Protein AF-A0A973RMU0-F1 (afdb_monomer_lite)

Structure (mmCIF, N/CA/C/O backbone):
data_AF-A0A973RMU0-F1
#
_entry.id   AF-A0A973RMU0-F1
#
loop_
_atom_site.group_PDB
_atom_site.id
_atom_site.type_symbol
_atom_site.label_atom_id
_atom_site.label_alt_id
_atom_site.label_comp_id
_atom_site.label_asym_id
_atom_site.label_entity_id
_atom_site.label_seq_id
_atom_site.pdbx_PDB_ins_code
_atom_site.Cartn_x
_atom_site.Cartn_y
_atom_site.Cartn_z
_atom_site.occupancy
_atom_site.B_iso_or_equiv
_atom_site.auth_seq_id
_atom_site.auth_comp_id
_atom_site.auth_asym_id
_atom_site.auth_atom_id
_atom_site.pdbx_PDB_model_num
ATOM 1 N N . MET A 1 1 ? 12.925 12.039 3.834 1.00 64.44 1 MET A N 1
ATOM 2 C CA . MET A 1 1 ? 12.189 10.850 3.373 1.00 64.44 1 M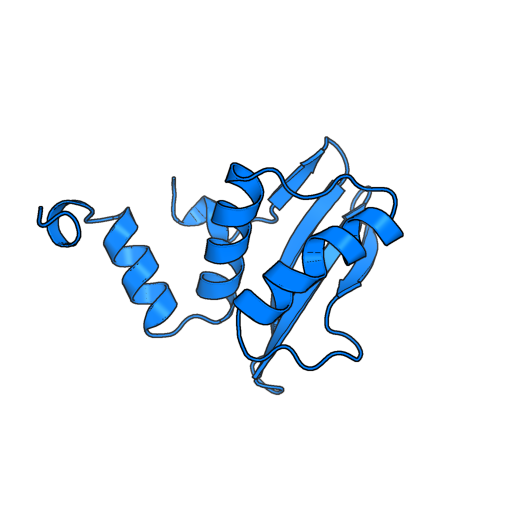ET A CA 1
ATOM 3 C C . MET A 1 1 ? 13.239 9.855 2.926 1.00 64.44 1 MET A C 1
ATOM 5 O O . MET A 1 1 ? 14.076 10.229 2.116 1.00 64.44 1 MET A O 1
ATOM 9 N N . ASP A 1 2 ? 13.285 8.685 3.554 1.00 73.62 2 ASP A N 1
ATOM 10 C CA . ASP A 1 2 ? 14.189 7.576 3.222 1.00 73.62 2 ASP A CA 1
ATOM 11 C C . ASP A 1 2 ? 13.463 6.637 2.241 1.00 73.62 2 ASP A C 1
ATOM 13 O O . ASP A 1 2 ? 12.254 6.453 2.334 1.00 73.62 2 ASP A O 1
ATOM 17 N N . LEU A 1 3 ? 14.175 6.008 1.310 1.00 70.12 3 LEU A N 1
ATOM 18 C CA . LEU A 1 3 ? 13.639 4.952 0.443 1.00 70.12 3 LEU A CA 1
ATOM 19 C C . LEU A 1 3 ? 13.013 3.794 1.224 1.00 70.12 3 LEU A C 1
ATOM 21 O O . LEU A 1 3 ? 12.020 3.205 0.791 1.00 70.12 3 LEU A O 1
ATOM 25 N N . ASN A 1 4 ? 13.547 3.503 2.412 1.00 76.25 4 ASN A N 1
ATOM 26 C CA . ASN A 1 4 ? 12.952 2.530 3.324 1.00 76.25 4 ASN A CA 1
ATOM 27 C C . ASN A 1 4 ? 11.549 2.935 3.807 1.00 76.25 4 ASN A C 1
ATOM 29 O O . ASN A 1 4 ? 10.808 2.087 4.309 1.00 76.25 4 ASN A O 1
ATOM 33 N N . ASP A 1 5 ? 11.161 4.207 3.672 1.00 80.12 5 ASP A N 1
ATOM 34 C CA . ASP A 1 5 ? 9.835 4.682 4.061 1.00 80.12 5 ASP A CA 1
ATOM 35 C C . ASP A 1 5 ? 8.736 4.193 3.112 1.00 80.12 5 ASP A C 1
ATOM 37 O O . ASP A 1 5 ? 7.573 4.175 3.528 1.00 80.12 5 ASP A O 1
ATOM 41 N N . PHE A 1 6 ? 9.090 3.777 1.888 1.00 87.44 6 PHE A N 1
ATOM 42 C CA . PHE A 1 6 ? 8.155 3.273 0.874 1.00 87.44 6 PHE A CA 1
ATOM 43 C C . PHE A 1 6 ? 8.054 1.748 0.809 1.00 87.44 6 PHE A C 1
ATOM 45 O O . PHE A 1 6 ? 7.107 1.213 0.237 1.00 87.44 6 PHE A O 1
ATOM 52 N N . THR A 1 7 ? 9.014 1.030 1.390 1.00 85.19 7 THR A N 1
ATOM 53 C CA . THR A 1 7 ? 8.991 -0.442 1.444 1.00 85.19 7 THR A CA 1
ATOM 54 C C . THR A 1 7 ? 8.294 -0.968 2.697 1.00 85.19 7 THR A C 1
ATOM 56 O O . THR A 1 7 ? 7.914 -2.138 2.757 1.00 85.19 7 THR A O 1
ATOM 59 N N . LYS A 1 8 ? 8.095 -0.106 3.699 1.00 91.19 8 LYS A N 1
ATOM 60 C CA . LYS A 1 8 ? 7.366 -0.417 4.930 1.00 91.19 8 LYS A CA 1
ATOM 61 C C . LYS A 1 8 ? 5.883 -0.061 4.790 1.00 91.19 8 LYS A C 1
ATOM 63 O O . LYS A 1 8 ? 5.568 0.933 4.138 1.00 91.19 8 LYS A O 1
ATOM 68 N N . PRO A 1 9 ? 4.973 -0.814 5.435 1.00 94.50 9 PRO A N 1
ATOM 69 C CA . PRO A 1 9 ? 3.570 -0.425 5.520 1.00 94.50 9 PRO A CA 1
ATOM 70 C C . PRO A 1 9 ? 3.402 0.995 6.075 1.00 94.50 9 PRO A C 1
ATOM 72 O O . PRO A 1 9 ? 4.117 1.408 6.990 1.00 94.50 9 PRO A O 1
ATOM 75 N N . LEU A 1 10 ? 2.428 1.724 5.539 1.00 96.69 10 LEU A N 1
ATOM 76 C CA . LEU A 1 10 ? 2.036 3.036 6.024 1.00 96.69 10 LEU A CA 1
ATOM 77 C C . LEU A 1 10 ? 1.289 2.872 7.343 1.00 96.69 10 LEU A C 1
ATOM 79 O O . LEU A 1 10 ? 0.202 2.300 7.365 1.00 96.69 10 LEU A O 1
ATOM 83 N N . GLN A 1 11 ? 1.842 3.395 8.431 1.00 96.50 11 GLN A N 1
ATOM 84 C CA . GLN A 1 11 ? 1.141 3.421 9.709 1.00 96.50 11 GLN A CA 1
ATOM 85 C C . GLN A 1 11 ? 0.026 4.480 9.668 1.00 96.50 11 GLN A C 1
ATOM 87 O O . GLN A 1 11 ? 0.293 5.651 9.386 1.00 96.50 11 GLN A O 1
ATOM 92 N N . LEU A 1 12 ? -1.218 4.071 9.933 1.00 96.75 12 LEU A N 1
ATOM 93 C CA . LEU A 1 12 ? -2.378 4.971 10.001 1.00 96.75 12 LEU A CA 1
ATOM 94 C C . LEU A 1 12 ? -2.642 5.441 11.438 1.00 96.75 12 LEU A C 1
ATOM 96 O O . LEU A 1 12 ? -2.958 6.605 11.664 1.00 96.75 12 LEU A O 1
ATOM 100 N N . ASN A 1 13 ? -2.484 4.533 12.402 1.00 94.75 13 ASN A N 1
ATOM 101 C CA . ASN A 1 13 ? -2.583 4.747 13.850 1.00 94.75 13 ASN A CA 1
ATOM 102 C C . ASN A 1 13 ? -1.800 3.633 14.573 1.00 94.75 13 ASN A C 1
ATOM 104 O O . ASN A 1 13 ? -1.154 2.838 13.903 1.00 94.75 13 ASN A O 1
ATOM 108 N N . ASP A 1 14 ? -1.855 3.518 15.900 1.00 94.94 14 ASP A N 1
ATOM 109 C CA . ASP A 1 14 ? -1.035 2.554 16.663 1.00 94.94 14 ASP A CA 1
ATOM 110 C C . ASP A 1 14 ? -1.214 1.079 16.261 1.00 94.94 14 ASP A C 1
ATOM 112 O O . ASP A 1 14 ? -0.289 0.282 16.405 1.00 94.94 14 ASP A O 1
ATOM 116 N N . THR A 1 15 ? -2.381 0.697 15.739 1.00 96.19 15 THR A N 1
ATOM 117 C CA . THR A 1 15 ? -2.713 -0.707 15.440 1.00 96.19 15 THR A CA 1
ATOM 118 C C . THR A 1 15 ? -3.013 -0.964 13.970 1.00 96.19 15 THR A C 1
ATOM 120 O O . THR A 1 15 ? -3.118 -2.123 13.566 1.00 96.19 15 THR A O 1
ATOM 123 N N . THR A 1 16 ? -3.141 0.088 13.164 1.00 97.88 16 THR A N 1
ATOM 124 C CA . THR A 1 16 ? -3.607 -0.005 11.782 1.00 97.88 16 THR A CA 1
ATOM 125 C C . THR A 1 16 ? -2.527 0.428 10.812 1.00 97.88 16 THR A C 1
ATOM 127 O O . THR A 1 16 ? -1.934 1.502 10.948 1.00 97.88 16 THR A O 1
ATOM 130 N N . ARG A 1 17 ? -2.305 -0.398 9.790 1.00 97.94 17 ARG A N 1
ATOM 131 C CA . ARG A 1 17 ? -1.358 -0.121 8.710 1.00 97.94 17 ARG A CA 1
ATOM 132 C C . ARG A 1 17 ? -1.951 -0.439 7.344 1.00 97.94 17 ARG A C 1
ATOM 134 O O . ARG A 1 17 ? -2.732 -1.378 7.197 1.00 97.94 17 ARG A O 1
ATOM 141 N N . LEU A 1 18 ? -1.534 0.324 6.343 1.00 98.31 18 LEU A N 1
ATOM 142 C CA . LEU A 1 18 ? -1.911 0.154 4.947 1.00 98.31 18 LEU A CA 1
ATOM 143 C C . LEU A 1 18 ? -0.684 -0.244 4.127 1.00 98.31 18 LEU A C 1
ATOM 145 O O . LEU A 1 18 ? 0.364 0.394 4.202 1.00 98.31 18 LEU A O 1
ATOM 149 N N . GLN A 1 19 ? -0.801 -1.302 3.336 1.00 97.44 19 GLN A N 1
ATOM 150 C CA . GLN A 1 19 ? 0.283 -1.803 2.500 1.00 97.44 19 GLN A CA 1
ATOM 151 C C . GLN A 1 19 ? -0.067 -1.654 1.021 1.00 97.44 19 GLN A C 1
ATOM 153 O O . GLN A 1 19 ? -1.118 -2.114 0.583 1.00 97.44 19 GLN A O 1
ATOM 158 N N . ALA A 1 20 ? 0.834 -1.043 0.252 1.00 97.56 20 ALA A N 1
ATOM 159 C CA . ALA A 1 20 ? 0.755 -1.015 -1.204 1.00 97.56 20 ALA A CA 1
ATOM 160 C C . ALA A 1 20 ? 1.269 -2.340 -1.778 1.00 97.56 20 ALA A C 1
ATOM 162 O O . ALA A 1 20 ? 2.300 -2.855 -1.339 1.00 97.56 20 ALA A O 1
ATOM 163 N N . ILE A 1 21 ? 0.554 -2.894 -2.754 1.00 95.75 21 ILE A N 1
ATOM 164 C CA . ILE A 1 21 ? 0.894 -4.166 -3.392 1.00 95.75 21 ILE A CA 1
ATOM 165 C C . ILE A 1 21 ? 0.764 -4.000 -4.904 1.00 95.75 21 ILE A C 1
ATOM 167 O O . ILE A 1 21 ? -0.210 -3.430 -5.396 1.00 95.75 21 ILE A O 1
ATOM 171 N N . PHE A 1 22 ? 1.722 -4.549 -5.646 1.00 96.19 22 PHE A N 1
ATOM 172 C CA . PHE A 1 22 ? 1.607 -4.745 -7.085 1.00 96.19 22 PHE A CA 1
ATOM 173 C C . PHE A 1 22 ? 1.642 -6.242 -7.388 1.00 96.19 22 PHE A C 1
ATOM 175 O O . PHE A 1 22 ? 2.573 -6.941 -6.993 1.00 96.19 22 PHE A O 1
ATOM 182 N N . ASP A 1 23 ? 0.619 -6.737 -8.080 1.00 93.94 23 ASP A N 1
ATOM 183 C CA . ASP A 1 23 ? 0.581 -8.101 -8.599 1.00 93.94 23 ASP A CA 1
ATOM 184 C C . ASP A 1 23 ? 1.193 -8.108 -10.011 1.00 93.94 23 ASP A C 1
ATOM 186 O O . ASP A 1 23 ? 0.565 -7.596 -10.945 1.00 93.94 23 ASP A O 1
ATOM 190 N N . PRO A 1 24 ? 2.397 -8.677 -10.211 1.00 92.94 24 PRO A N 1
ATOM 191 C CA . PRO A 1 24 ? 3.063 -8.654 -11.510 1.00 92.94 24 PRO A CA 1
ATOM 192 C C . PRO A 1 24 ? 2.411 -9.580 -12.543 1.00 92.94 24 PRO A C 1
ATOM 194 O O . PRO A 1 24 ? 2.538 -9.326 -13.743 1.00 92.94 24 PRO A O 1
ATOM 197 N N . ALA A 1 25 ? 1.709 -10.633 -12.110 1.00 93.38 25 ALA A N 1
ATOM 198 C CA . ALA A 1 25 ? 1.035 -11.561 -13.013 1.00 93.38 25 ALA A CA 1
ATOM 199 C C . ALA A 1 25 ? -0.224 -10.920 -13.606 1.00 93.38 25 ALA A C 1
ATOM 201 O O . ALA A 1 25 ? -0.490 -11.050 -14.800 1.00 93.38 25 ALA A O 1
ATOM 202 N N . LEU A 1 26 ? -0.967 -10.183 -12.779 1.00 92.56 26 LEU A N 1
ATOM 203 C CA . LEU A 1 26 ? -2.171 -9.470 -13.202 1.00 92.56 26 LEU A CA 1
ATOM 204 C C . LEU A 1 26 ? -1.891 -8.047 -13.694 1.00 92.56 26 LEU A C 1
ATOM 206 O O . LEU A 1 26 ? -2.766 -7.447 -14.316 1.00 92.56 26 LEU A O 1
ATOM 210 N N . ARG A 1 27 ? -0.686 -7.523 -13.434 1.00 93.81 27 ARG A N 1
ATOM 211 C CA . ARG A 1 27 ? -0.286 -6.123 -13.648 1.00 93.81 27 ARG A CA 1
ATOM 212 C C . ARG A 1 27 ? -1.258 -5.145 -12.990 1.00 93.81 27 ARG A C 1
ATOM 214 O O . ARG A 1 27 ? -1.708 -4.192 -13.624 1.00 93.81 27 ARG A O 1
ATOM 221 N N . ARG A 1 28 ? -1.612 -5.416 -11.732 1.00 96.69 28 ARG A N 1
ATOM 222 C CA . ARG A 1 28 ? -2.610 -4.640 -10.984 1.00 96.69 28 ARG A CA 1
ATOM 223 C C . ARG A 1 28 ? -2.075 -4.149 -9.655 1.00 96.69 28 ARG A C 1
ATOM 225 O O . ARG A 1 28 ? -1.350 -4.869 -8.970 1.00 96.69 28 ARG A O 1
ATOM 232 N N . PHE A 1 29 ? -2.500 -2.952 -9.283 1.00 97.50 29 PHE A N 1
ATOM 233 C CA . PHE A 1 29 ? -2.266 -2.393 -7.963 1.00 97.50 29 PHE A CA 1
ATOM 234 C C . PHE A 1 29 ? -3.355 -2.810 -6.981 1.00 97.50 29 PHE A C 1
ATOM 236 O O . PHE A 1 29 ? -4.507 -3.032 -7.357 1.00 97.50 29 PHE A O 1
ATOM 243 N N . ARG A 1 30 ? -2.972 -2.914 -5.711 1.00 97.25 30 ARG A N 1
ATOM 244 C CA . ARG A 1 30 ? -3.855 -3.210 -4.586 1.00 97.25 30 ARG A CA 1
ATOM 245 C C . ARG A 1 30 ? -3.396 -2.465 -3.341 1.00 97.25 30 ARG A C 1
ATOM 247 O O . ARG A 1 30 ? -2.214 -2.141 -3.205 1.00 97.25 30 ARG A O 1
ATOM 254 N N . ALA A 1 31 ? -4.322 -2.270 -2.409 1.00 97.69 31 ALA A N 1
ATOM 255 C CA . ALA A 1 31 ? -4.014 -1.806 -1.062 1.00 97.69 31 ALA A CA 1
ATOM 256 C C . ALA A 1 31 ? -4.559 -2.803 -0.039 1.00 97.69 31 ALA A C 1
ATOM 258 O O . ALA A 1 31 ? -5.741 -3.138 -0.070 1.00 97.69 31 ALA A O 1
ATOM 259 N N . GLN A 1 32 ? -3.712 -3.288 0.865 1.00 97.94 32 GLN A N 1
ATOM 260 C CA . GLN A 1 32 ? -4.128 -4.201 1.925 1.00 97.94 32 GLN A CA 1
ATOM 261 C C . GLN A 1 32 ? -4.127 -3.485 3.271 1.00 97.94 32 GLN A C 1
ATOM 263 O O . GLN A 1 32 ? -3.094 -2.975 3.712 1.00 97.94 32 GLN A O 1
ATOM 268 N N . LEU A 1 33 ? -5.285 -3.467 3.924 1.00 98.25 33 LEU A N 1
ATOM 269 C CA . LEU A 1 33 ? -5.449 -2.945 5.272 1.00 98.25 33 LEU A CA 1
ATOM 270 C C . LEU A 1 33 ? -5.162 -4.053 6.282 1.00 98.25 33 LEU A C 1
ATOM 272 O O . LEU A 1 33 ? -5.678 -5.166 6.160 1.00 98.25 33 LEU A O 1
ATOM 276 N N . TRP A 1 34 ? -4.380 -3.725 7.300 1.00 98.38 34 TRP A N 1
ATOM 277 C CA . TRP A 1 34 ? -4.092 -4.597 8.429 1.00 98.38 34 TRP A CA 1
ATOM 278 C C . TRP A 1 34 ? -4.462 -3.889 9.729 1.00 98.38 34 TRP A C 1
ATOM 280 O O . TRP A 1 34 ? -4.112 -2.720 9.903 1.00 98.38 34 TRP A O 1
ATOM 290 N N . LYS A 1 35 ? -5.120 -4.601 10.646 1.00 97.56 35 LYS A N 1
ATOM 291 C CA . LYS A 1 35 ? -5.473 -4.124 11.990 1.00 97.56 35 LYS A CA 1
ATOM 292 C C . LYS A 1 35 ? -5.000 -5.135 13.022 1.00 97.56 35 LYS A C 1
ATOM 294 O O . LYS A 1 35 ? -5.308 -6.312 12.888 1.00 97.56 35 LYS A O 1
ATOM 299 N N . ALA A 1 36 ? -4.254 -4.682 14.028 1.00 95.81 36 ALA A N 1
ATOM 300 C CA . ALA A 1 36 ? -3.689 -5.538 15.076 1.00 95.81 36 ALA A CA 1
ATOM 301 C C . ALA A 1 36 ? -2.969 -6.784 14.508 1.00 95.81 36 ALA A C 1
ATOM 303 O O . ALA A 1 36 ? -3.175 -7.899 14.972 1.00 95.81 36 ALA A O 1
ATOM 304 N N . ASP A 1 37 ? -2.152 -6.576 13.467 1.00 93.25 37 ASP A N 1
ATOM 305 C CA . ASP A 1 37 ? -1.419 -7.616 12.727 1.00 93.25 37 ASP A CA 1
ATOM 306 C C . ASP A 1 37 ? -2.268 -8.652 11.965 1.00 93.25 37 ASP A C 1
ATOM 308 O O . ASP A 1 37 ? -1.713 -9.586 11.386 1.00 93.25 37 ASP A O 1
ATOM 312 N N . GLU A 1 38 ? -3.577 -8.435 11.830 1.00 96.56 38 GLU A N 1
ATOM 313 C CA . GLU A 1 38 ? -4.467 -9.269 11.018 1.00 96.56 38 GLU A CA 1
ATOM 314 C C . GLU A 1 38 ? -4.911 -8.555 9.727 1.00 96.56 38 GLU A C 1
ATOM 316 O O . GLU A 1 38 ? -5.156 -7.342 9.742 1.00 96.56 38 GLU A O 1
ATOM 321 N N . PRO A 1 39 ? -5.043 -9.268 8.589 1.00 96.50 39 PRO A N 1
ATOM 322 C CA . PRO A 1 39 ? -5.633 -8.711 7.375 1.00 96.50 39 PRO A CA 1
ATOM 323 C C . PRO A 1 39 ? -7.092 -8.30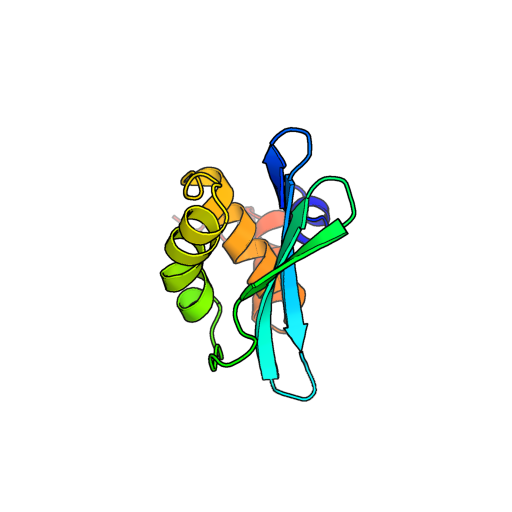5 7.610 1.00 96.50 39 PRO A C 1
ATOM 325 O O . PRO A 1 39 ? -7.931 -9.146 7.923 1.00 96.50 39 PRO A O 1
ATOM 328 N N . ALA A 1 40 ? -7.403 -7.027 7.412 1.00 96.94 40 ALA A N 1
ATOM 329 C CA . ALA A 1 40 ? -8.728 -6.464 7.669 1.00 96.94 40 ALA A CA 1
ATOM 330 C C . ALA A 1 40 ? -9.496 -6.101 6.390 1.00 96.94 40 ALA A C 1
ATOM 332 O O . ALA A 1 40 ? -10.718 -5.996 6.425 1.00 96.94 40 ALA A O 1
ATOM 333 N N . GLY A 1 41 ? -8.801 -5.914 5.264 1.00 96.88 41 GLY A N 1
ATOM 334 C CA . GLY A 1 41 ? -9.434 -5.572 3.992 1.00 96.88 41 GLY A CA 1
ATOM 335 C C . GLY A 1 41 ? -8.450 -5.542 2.828 1.00 96.88 41 GLY A C 1
ATOM 336 O O . GLY A 1 41 ? -7.244 -5.372 3.022 1.00 96.88 41 GLY A O 1
ATOM 337 N N . LEU A 1 42 ? -8.968 -5.701 1.610 1.00 97.25 42 LEU A N 1
ATOM 338 C CA . LEU A 1 42 ? -8.188 -5.636 0.376 1.00 97.25 42 LEU A CA 1
ATOM 339 C C . LEU A 1 42 ? -8.927 -4.805 -0.674 1.00 97.25 42 LEU A C 1
ATOM 341 O O . LEU A 1 42 ? -9.968 -5.219 -1.179 1.00 97.25 42 LEU A O 1
ATOM 345 N N . LEU A 1 43 ? -8.344 -3.665 -1.025 1.00 97.38 43 LEU A N 1
ATOM 346 C CA . LEU A 1 43 ? -8.748 -2.819 -2.140 1.00 97.38 43 LEU A CA 1
ATOM 347 C C . LEU A 1 43 ? -8.088 -3.314 -3.435 1.00 97.38 43 LEU A C 1
ATOM 349 O O . LEU A 1 43 ? -6.886 -3.603 -3.443 1.00 97.38 43 LEU A O 1
ATOM 353 N N . GLY A 1 44 ? -8.851 -3.403 -4.529 1.00 93.75 44 GLY A N 1
ATOM 354 C CA . GLY A 1 44 ? -8.372 -3.959 -5.801 1.00 93.75 44 GLY A CA 1
ATOM 355 C C . GLY A 1 44 ? -8.528 -5.480 -5.892 1.00 93.75 44 GLY A C 1
ATOM 356 O O . GLY A 1 44 ? -7.762 -6.149 -6.596 1.00 93.75 44 GLY A O 1
ATOM 357 N N . LEU A 1 45 ? -9.483 -6.043 -5.139 1.00 88.56 45 LEU A N 1
ATOM 358 C CA . LEU A 1 45 ? -9.849 -7.458 -5.235 1.00 88.56 45 LEU A CA 1
ATOM 359 C C . LEU A 1 45 ? -10.698 -7.715 -6.486 1.00 88.56 45 LEU A C 1
ATOM 361 O O . LEU A 1 45 ? -10.428 -8.664 -7.223 1.00 88.56 45 LEU A O 1
ATOM 365 N N . ILE A 1 46 ? -11.710 -6.874 -6.713 1.00 87.81 46 ILE A N 1
ATOM 366 C CA . ILE A 1 46 ? -12.625 -6.964 -7.862 1.00 87.81 46 ILE A CA 1
ATOM 367 C C . ILE A 1 46 ? -12.302 -5.858 -8.872 1.00 87.81 46 ILE A C 1
ATOM 369 O O . ILE A 1 46 ? -12.382 -6.069 -10.083 1.00 87.81 46 ILE A O 1
ATOM 373 N N . GLU A 1 47 ? -11.898 -4.695 -8.371 1.00 92.50 47 GLU A N 1
ATOM 374 C CA . GLU A 1 47 ? -11.533 -3.526 -9.152 1.00 92.50 47 GLU A CA 1
ATOM 375 C C . GLU A 1 47 ? -10.263 -3.775 -9.978 1.00 92.50 47 GLU A C 1
ATOM 377 O O . GLU A 1 47 ? -9.396 -4.592 -9.645 1.00 92.50 47 GLU A O 1
ATOM 382 N N . VAL A 1 48 ? -10.148 -3.056 -11.093 1.00 91.88 48 VAL A N 1
ATOM 383 C CA . VAL A 1 48 ? -9.022 -3.175 -12.020 1.00 91.88 48 VAL A CA 1
ATOM 384 C C . VAL A 1 48 ? -8.202 -1.896 -11.957 1.00 91.88 48 VAL A C 1
ATOM 386 O O . VAL A 1 48 ? -8.397 -0.988 -12.757 1.00 91.88 48 VAL A O 1
ATOM 389 N N . PHE A 1 49 ? -7.276 -1.841 -11.004 1.00 95.81 49 PHE A N 1
ATOM 390 C CA . PHE A 1 49 ? -6.354 -0.717 -10.864 1.00 95.81 49 PHE A CA 1
ATOM 391 C C . PHE A 1 49 ? -5.068 -0.993 -11.626 1.00 95.81 49 PHE A C 1
ATOM 393 O O . PHE A 1 49 ? -4.327 -1.925 -11.304 1.00 95.81 49 PHE A O 1
ATOM 400 N N . THR A 1 50 ? -4.820 -0.197 -12.661 1.00 93.69 50 THR A N 1
ATOM 401 C CA . THR A 1 50 ? -3.648 -0.341 -13.545 1.00 93.69 50 THR A CA 1
ATOM 402 C C . THR A 1 50 ? -2.666 0.811 -13.396 1.00 93.69 50 THR A C 1
ATOM 404 O O . THR A 1 50 ? -1.515 0.682 -13.816 1.00 93.69 50 THR A O 1
ATOM 407 N N . HIS A 1 51 ? -3.088 1.884 -12.726 1.00 93.25 51 HIS A N 1
ATOM 408 C CA . HIS A 1 51 ? -2.282 3.044 -12.385 1.00 93.25 51 HIS A CA 1
ATOM 409 C C . HIS A 1 51 ? -2.364 3.313 -10.873 1.00 93.25 51 HIS A C 1
ATOM 411 O O . HIS A 1 51 ? -3.376 2.984 -10.250 1.00 93.25 5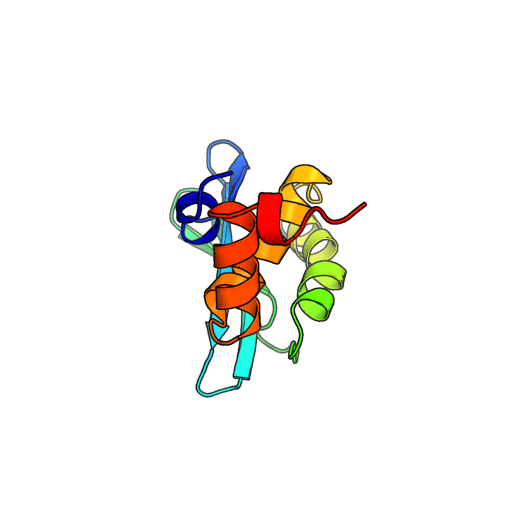1 HIS A O 1
ATOM 417 N N . PRO A 1 52 ? -1.315 3.899 -10.262 1.00 93.75 52 PRO A N 1
ATOM 418 C CA . PRO A 1 52 ? -1.350 4.302 -8.857 1.00 93.75 52 PRO A CA 1
ATOM 419 C C . PRO A 1 52 ? -2.514 5.246 -8.536 1.00 93.75 52 PRO A C 1
ATOM 421 O O . PRO A 1 52 ? -3.157 5.068 -7.506 1.00 93.75 52 PRO A O 1
ATOM 424 N N . ASP A 1 53 ? -2.810 6.187 -9.437 1.00 94.31 53 ASP A N 1
ATOM 425 C CA . ASP A 1 53 ? -3.876 7.180 -9.260 1.00 94.31 53 ASP A CA 1
ATOM 426 C C . ASP A 1 53 ? -5.251 6.519 -9.090 1.00 94.31 53 ASP A C 1
ATOM 428 O O . ASP A 1 53 ? -6.010 6.928 -8.218 1.00 94.31 53 ASP A O 1
ATOM 432 N N . ASP A 1 54 ? -5.514 5.411 -9.798 1.00 95.69 54 ASP A N 1
ATOM 433 C CA . ASP A 1 54 ? -6.764 4.653 -9.648 1.00 95.69 54 ASP A CA 1
ATOM 434 C C . ASP A 1 54 ? -6.969 4.170 -8.194 1.00 95.69 54 ASP A C 1
ATOM 436 O O . ASP A 1 54 ? -8.090 4.117 -7.689 1.00 95.69 54 ASP A O 1
ATOM 440 N N . VAL A 1 55 ? -5.879 3.798 -7.508 1.00 96.81 55 VAL A N 1
ATOM 441 C CA . VAL A 1 55 ? -5.922 3.373 -6.101 1.00 96.81 55 VAL A CA 1
ATOM 442 C C . VAL A 1 55 ? -6.067 4.578 -5.180 1.00 96.81 55 VAL A C 1
ATOM 444 O O . VAL A 1 55 ? -6.803 4.500 -4.199 1.00 96.81 55 VAL A O 1
ATOM 447 N N . LEU A 1 56 ? -5.366 5.676 -5.473 1.00 97.19 56 LEU A N 1
ATOM 448 C CA . LEU A 1 56 ? -5.414 6.901 -4.672 1.00 97.19 56 LEU A CA 1
ATOM 449 C C . LEU A 1 56 ? -6.809 7.533 -4.679 1.00 97.19 56 LEU A C 1
ATOM 451 O O . LEU A 1 56 ? -7.251 8.006 -3.637 1.00 97.19 56 LEU A O 1
ATOM 455 N N . ASP A 1 57 ? -7.523 7.463 -5.799 1.00 96.56 57 ASP A N 1
ATOM 456 C CA . ASP A 1 57 ? -8.897 7.960 -5.907 1.00 96.56 57 ASP A CA 1
ATOM 457 C C . ASP A 1 57 ? -9.894 7.126 -5.079 1.00 96.56 57 ASP A C 1
ATOM 459 O O . ASP A 1 57 ? -10.920 7.640 -4.635 1.00 96.56 57 ASP A O 1
ATOM 463 N N . ALA A 1 58 ? -9.593 5.844 -4.838 1.00 97.44 58 ALA A N 1
ATOM 464 C CA . ALA A 1 58 ? -10.481 4.907 -4.143 1.00 97.44 58 ALA A CA 1
ATOM 465 C C . ALA A 1 58 ? -10.111 4.653 -2.667 1.00 97.44 58 ALA A C 1
ATOM 467 O O . ALA A 1 58 ? -10.919 4.113 -1.905 1.00 97.44 58 ALA A O 1
ATOM 468 N N . VAL A 1 59 ? -8.890 4.997 -2.241 1.00 98.06 59 VAL A N 1
ATOM 469 C CA . VAL A 1 59 ? -8.359 4.577 -0.932 1.00 98.06 59 VAL A CA 1
ATOM 470 C C . VAL A 1 59 ? -9.117 5.190 0.243 1.00 98.06 59 VAL A C 1
ATOM 472 O O . VAL A 1 59 ? -9.362 4.497 1.226 1.00 98.06 59 VAL A O 1
ATOM 475 N N . ASP A 1 60 ? -9.544 6.446 0.146 1.00 98.06 60 ASP A N 1
ATOM 476 C CA . ASP A 1 60 ? -10.221 7.126 1.255 1.00 98.06 60 ASP A CA 1
ATOM 477 C C . ASP A 1 60 ? -11.622 6.557 1.514 1.00 98.06 60 ASP A C 1
ATOM 479 O O . ASP A 1 60 ? -12.015 6.372 2.671 1.00 98.06 60 ASP A O 1
ATOM 483 N N . GLU A 1 61 ? -12.362 6.210 0.456 1.00 97.94 61 GLU A N 1
ATOM 484 C CA . GLU A 1 61 ? -13.650 5.521 0.581 1.00 97.94 61 GLU A CA 1
ATOM 485 C C . GLU A 1 61 ? -13.457 4.126 1.188 1.00 97.94 61 GLU A C 1
ATOM 487 O O . GLU A 1 61 ? -14.166 3.747 2.124 1.00 97.94 61 GLU A O 1
ATOM 492 N N . PHE A 1 62 ? -12.442 3.391 0.727 1.00 97.94 62 PHE A N 1
ATOM 493 C CA . PHE A 1 62 ? -12.082 2.087 1.279 1.00 97.94 62 PHE A CA 1
ATOM 494 C C . PHE A 1 62 ? -11.735 2.155 2.774 1.00 97.94 62 PHE A C 1
ATOM 496 O O . PHE A 1 62 ? -12.218 1.329 3.551 1.00 97.94 62 PHE A O 1
ATOM 503 N N . LEU A 1 63 ? -10.937 3.137 3.199 1.00 98.31 63 LEU A N 1
ATOM 504 C CA . LEU A 1 63 ? -10.581 3.340 4.606 1.00 98.31 63 LEU A CA 1
ATOM 505 C C . LEU A 1 63 ? -11.810 3.691 5.448 1.00 98.31 63 LEU A C 1
ATOM 507 O O . LEU A 1 63 ? -12.043 3.067 6.487 1.00 98.31 63 LEU A O 1
ATOM 511 N N . THR A 1 64 ? -12.646 4.600 4.947 1.00 98.00 64 THR A N 1
ATOM 512 C CA . THR A 1 64 ? -13.891 5.011 5.608 1.00 98.00 64 THR A CA 1
ATOM 513 C C . THR A 1 64 ? -14.840 3.825 5.795 1.00 98.00 64 THR A C 1
ATOM 515 O O . THR A 1 64 ? -15.401 3.645 6.876 1.00 98.00 64 THR A O 1
ATOM 518 N N . ALA A 1 65 ? -14.967 2.954 4.788 1.00 97.56 65 ALA A N 1
ATOM 519 C CA . ALA A 1 65 ? -15.775 1.737 4.870 1.00 97.56 65 ALA A CA 1
ATOM 520 C C . ALA A 1 65 ? -15.272 0.744 5.937 1.00 97.56 65 ALA A C 1
ATOM 522 O O . ALA A 1 65 ? -16.057 -0.044 6.464 1.00 97.56 65 ALA A O 1
ATOM 523 N N . HIS A 1 66 ? -13.986 0.805 6.297 1.00 97.25 66 HIS A N 1
ATOM 524 C CA . HIS A 1 66 ? -13.391 0.008 7.371 1.00 97.25 66 HIS A CA 1
ATOM 525 C C . HIS A 1 66 ? -13.312 0.762 8.708 1.00 97.25 66 HIS A C 1
ATOM 527 O O . HIS A 1 66 ? -12.683 0.265 9.643 1.00 97.25 66 HIS A O 1
ATOM 533 N N . GLY A 1 67 ? -13.948 1.930 8.836 1.00 96.94 67 GLY A N 1
ATOM 534 C CA . GLY A 1 67 ? -13.958 2.721 10.070 1.00 96.94 67 GLY A CA 1
ATOM 535 C C . GLY A 1 67 ? -12.641 3.442 10.369 1.00 96.94 67 GLY A C 1
ATOM 536 O O . GLY A 1 67 ? -12.405 3.809 11.517 1.00 96.94 67 GLY A O 1
ATOM 537 N N . GLU A 1 68 ? -11.788 3.624 9.363 1.00 97.56 68 GLU A N 1
ATOM 538 C CA . GLU A 1 68 ? -10.582 4.444 9.446 1.00 97.56 68 GLU A CA 1
ATOM 539 C C . GLU A 1 68 ? -10.838 5.838 8.863 1.00 97.56 68 GLU A C 1
ATOM 541 O O . GLU A 1 68 ? -11.743 6.040 8.052 1.00 97.56 68 GLU A O 1
ATOM 546 N N . SER A 1 69 ? -10.026 6.812 9.266 1.00 97.25 69 SER A N 1
ATOM 547 C CA . SER A 1 69 ? -10.052 8.144 8.658 1.00 97.25 69 SER A CA 1
ATOM 548 C C . SER A 1 69 ? -9.437 8.125 7.251 1.00 97.25 69 SER A C 1
ATOM 550 O O . SER A 1 69 ? -8.515 7.339 7.009 1.00 97.25 69 SER A O 1
ATOM 552 N N . PRO A 1 70 ? -9.866 9.032 6.353 1.00 97.81 70 PRO A N 1
ATOM 553 C CA . PRO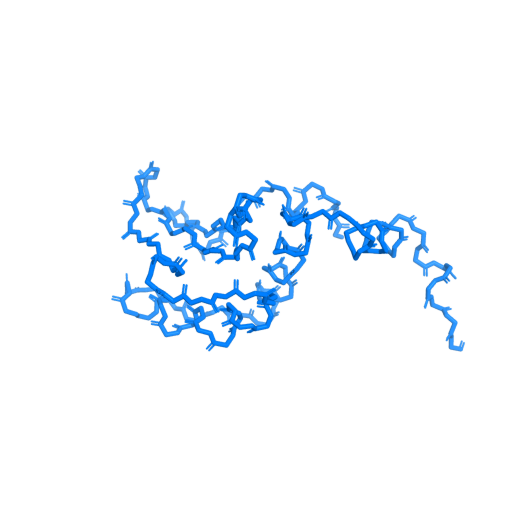 A 1 70 ? -9.149 9.328 5.115 1.00 97.81 70 PRO A CA 1
ATOM 554 C C . PRO A 1 70 ? -7.675 9.656 5.363 1.00 97.81 70 PRO A C 1
ATOM 556 O O . PRO A 1 70 ? -7.308 10.147 6.439 1.00 97.81 70 PRO A O 1
ATOM 559 N N . LEU A 1 71 ? -6.831 9.425 4.358 1.00 97.75 71 LEU A N 1
ATOM 560 C CA . LEU A 1 71 ? -5.413 9.749 4.452 1.00 97.75 71 LEU A CA 1
ATOM 561 C C . LEU A 1 71 ? -5.212 11.265 4.577 1.00 97.75 71 LEU A C 1
ATOM 563 O O . LEU A 1 71 ? -5.826 12.075 3.884 1.00 97.75 71 LEU A O 1
ATOM 567 N N . THR A 1 72 ? -4.287 11.674 5.443 1.00 97.38 72 THR A N 1
ATOM 568 C CA . THR A 1 72 ? -3.780 13.051 5.414 1.00 97.38 72 THR A CA 1
ATOM 569 C C . THR A 1 72 ? -2.971 13.289 4.139 1.00 97.38 72 THR A C 1
ATOM 571 O O . THR A 1 72 ? -2.410 12.359 3.568 1.00 97.38 72 THR A O 1
ATOM 574 N N . LYS A 1 73 ? -2.800 14.551 3.730 1.00 95.38 73 LYS A N 1
ATOM 575 C CA . LYS A 1 73 ? -2.008 14.901 2.535 1.00 95.38 73 LYS A CA 1
ATOM 576 C C . LYS A 1 73 ? -0.591 14.304 2.544 1.00 95.38 73 LYS A C 1
ATOM 578 O O . LYS A 1 73 ? -0.089 13.888 1.502 1.00 95.38 73 LYS A O 1
ATOM 583 N N . GLU A 1 74 ? 0.052 14.268 3.710 1.00 94.31 74 GLU A N 1
ATOM 584 C CA . GLU A 1 74 ? 1.372 13.650 3.875 1.00 94.31 74 GLU A CA 1
ATOM 585 C C . GLU A 1 74 ? 1.310 12.130 3.668 1.00 94.31 74 GLU A C 1
ATOM 587 O O . GLU A 1 74 ? 2.116 11.568 2.924 1.00 94.31 74 GLU A O 1
ATOM 592 N N . GLN A 1 75 ? 0.314 11.473 4.267 1.00 96.50 75 GLN A N 1
ATOM 593 C CA . GLN A 1 75 ? 0.070 10.042 4.090 1.00 96.50 75 GLN A CA 1
ATOM 594 C C . GLN A 1 75 ? -0.258 9.690 2.636 1.00 96.50 75 GLN A C 1
ATOM 596 O O . GLN A 1 75 ? 0.270 8.700 2.139 1.00 96.50 75 GLN A O 1
ATOM 601 N N . THR A 1 76 ? -1.044 10.508 1.929 1.00 96.81 76 THR A N 1
ATOM 602 C CA . THR A 1 76 ? -1.342 10.328 0.500 1.00 96.81 76 THR A CA 1
ATOM 603 C C . THR A 1 76 ? -0.066 10.362 -0.337 1.00 96.81 76 THR A C 1
ATOM 605 O O . THR A 1 76 ? 0.174 9.449 -1.123 1.00 96.81 76 THR A O 1
ATOM 608 N N . GLY A 1 77 ? 0.793 11.369 -0.137 1.00 94.19 77 GLY A N 1
ATOM 609 C CA . GLY A 1 77 ? 2.066 11.471 -0.860 1.00 94.19 77 GLY A CA 1
ATOM 610 C C . GLY A 1 77 ? 2.983 10.276 -0.593 1.00 94.19 77 GLY A C 1
ATOM 611 O O . GLY A 1 77 ? 3.582 9.723 -1.517 1.00 94.19 77 GLY A O 1
ATOM 612 N N . ARG A 1 78 ? 3.039 9.816 0.662 1.00 95.44 78 ARG A N 1
ATOM 613 C CA . ARG A 1 78 ? 3.801 8.619 1.027 1.00 95.44 78 ARG A CA 1
ATOM 614 C C . ARG A 1 78 ? 3.221 7.353 0.400 1.00 95.44 78 ARG A C 1
ATOM 616 O O . ARG A 1 78 ? 3.978 6.540 -0.121 1.00 95.44 78 ARG A O 1
ATOM 623 N N . PHE A 1 79 ? 1.901 7.192 0.418 1.00 97.44 79 PHE A N 1
ATOM 624 C CA . PHE A 1 79 ? 1.229 6.029 -0.152 1.00 97.44 79 PHE A CA 1
ATOM 625 C C . PHE A 1 79 ? 1.379 5.962 -1.678 1.00 97.44 79 PHE A C 1
ATOM 627 O O . PHE A 1 79 ? 1.624 4.888 -2.224 1.00 97.44 79 PHE A O 1
ATOM 634 N N . ALA A 1 80 ? 1.345 7.111 -2.359 1.00 95.75 80 ALA A N 1
ATOM 635 C CA . ALA A 1 80 ? 1.661 7.211 -3.781 1.00 95.75 80 ALA A CA 1
ATOM 636 C C . ALA A 1 80 ? 3.086 6.711 -4.078 1.00 95.75 80 ALA A C 1
ATOM 638 O O . ALA A 1 80 ? 3.281 5.877 -4.965 1.00 95.75 80 ALA A O 1
ATOM 639 N N . GLY A 1 81 ? 4.070 7.146 -3.281 1.00 95.00 81 GLY A N 1
ATOM 640 C CA . GLY A 1 81 ? 5.445 6.646 -3.360 1.00 95.00 81 GLY A CA 1
ATOM 641 C C . GLY A 1 81 ? 5.529 5.129 -3.167 1.00 95.00 81 GLY A C 1
ATOM 642 O O . GLY A 1 81 ? 6.164 4.444 -3.963 1.00 95.00 81 GLY A O 1
ATOM 643 N N . MET A 1 82 ? 4.806 4.582 -2.184 1.00 97.19 82 MET A N 1
ATOM 644 C CA . MET A 1 82 ? 4.741 3.135 -1.943 1.00 97.19 82 MET A CA 1
ATOM 645 C C . MET A 1 82 ? 4.178 2.351 -3.134 1.00 97.19 82 MET A C 1
ATOM 647 O O . MET A 1 82 ? 4.719 1.302 -3.472 1.00 97.19 82 MET A O 1
ATOM 651 N N . LEU A 1 83 ? 3.115 2.837 -3.786 1.00 97.06 83 LEU A N 1
ATOM 652 C CA . LEU A 1 83 ? 2.544 2.196 -4.978 1.00 97.06 83 LEU A CA 1
ATOM 653 C C . LEU A 1 83 ? 3.564 2.163 -6.122 1.00 97.06 83 LEU A C 1
ATOM 655 O O . LEU A 1 83 ? 3.805 1.104 -6.704 1.00 97.06 83 LEU A O 1
ATOM 659 N N . ILE A 1 84 ? 4.213 3.297 -6.400 1.00 95.62 84 ILE A N 1
ATOM 660 C CA . ILE A 1 84 ? 5.257 3.404 -7.428 1.00 95.62 84 ILE A CA 1
ATOM 661 C C . ILE A 1 84 ? 6.400 2.424 -7.128 1.00 95.62 84 ILE A C 1
ATOM 663 O O . ILE A 1 84 ? 6.780 1.630 -7.991 1.00 95.62 84 ILE A O 1
ATOM 667 N N . THR A 1 85 ? 6.902 2.415 -5.891 1.00 95.12 85 THR A N 1
ATOM 668 C CA . THR A 1 85 ? 7.962 1.497 -5.457 1.00 95.12 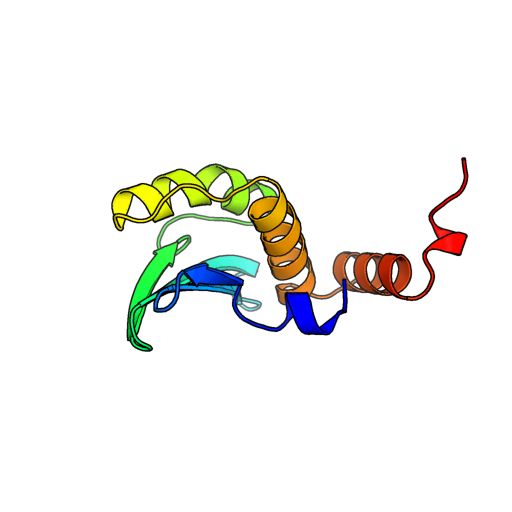85 THR A CA 1
ATOM 669 C C . THR A 1 85 ? 7.533 0.029 -5.544 1.00 95.12 85 THR A C 1
ATOM 671 O O . THR A 1 85 ? 8.326 -0.796 -5.991 1.00 95.12 85 THR A O 1
ATOM 674 N N . ALA A 1 86 ? 6.288 -0.311 -5.188 1.00 94.88 86 ALA A N 1
ATOM 675 C CA . ALA A 1 86 ? 5.779 -1.684 -5.230 1.00 94.88 86 ALA A CA 1
ATOM 676 C C . ALA A 1 86 ? 5.731 -2.262 -6.654 1.00 94.88 86 ALA A C 1
ATOM 678 O O . ALA A 1 86 ? 6.016 -3.445 -6.842 1.00 94.88 86 ALA A O 1
ATOM 679 N N . LYS A 1 87 ? 5.403 -1.443 -7.663 1.00 95.25 87 LYS A N 1
ATOM 680 C CA . LYS A 1 87 ? 5.473 -1.845 -9.081 1.00 95.25 87 LYS A CA 1
ATOM 681 C C . LYS A 1 87 ? 6.915 -1.994 -9.569 1.00 95.25 87 LYS A C 1
ATOM 683 O O . LYS A 1 87 ? 7.189 -2.844 -10.418 1.00 95.25 87 LYS A O 1
ATOM 688 N N . GLY A 1 88 ? 7.824 -1.173 -9.050 1.00 92.69 88 GLY A N 1
ATOM 689 C CA . GLY A 1 88 ? 9.200 -1.104 -9.525 1.00 92.69 88 GLY A CA 1
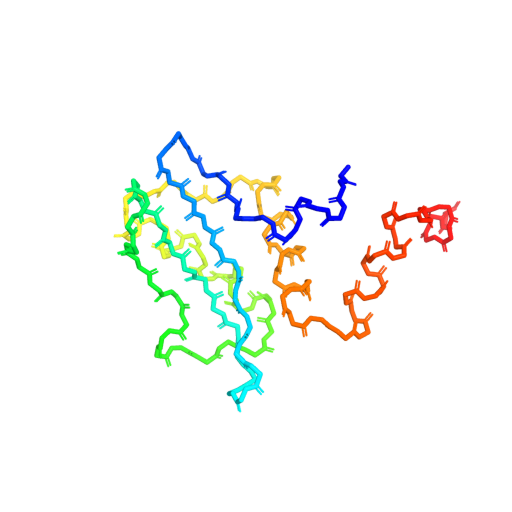ATOM 690 C C . GLY A 1 88 ? 9.305 -0.489 -10.927 1.00 92.69 88 GLY A C 1
ATOM 691 O O . GLY A 1 88 ? 8.426 0.241 -11.389 1.00 92.69 88 GLY A O 1
ATOM 692 N N . GLY A 1 89 ? 10.394 -0.806 -11.629 1.00 91.81 89 GLY A N 1
ATOM 693 C CA . GLY A 1 89 ? 10.631 -0.326 -12.992 1.00 91.81 89 GLY A CA 1
ATOM 694 C C . GLY A 1 89 ? 11.089 1.139 -13.063 1.00 91.81 89 GLY A C 1
ATOM 695 O O . GLY A 1 89 ? 11.569 1.679 -12.066 1.00 91.81 89 GLY A O 1
ATOM 696 N N . PRO A 1 90 ? 10.980 1.780 -14.243 1.00 92.06 90 PRO A N 1
ATOM 697 C CA . PRO A 1 90 ? 11.548 3.108 -14.479 1.00 92.06 90 PRO A CA 1
ATOM 698 C C . PRO A 1 90 ? 11.023 4.186 -13.527 1.00 92.06 90 PRO A C 1
ATOM 700 O O . PRO A 1 90 ? 11.811 4.984 -13.035 1.00 92.06 90 PRO A O 1
ATOM 703 N N . ASP A 1 91 ? 9.725 4.179 -13.214 1.00 90.69 91 ASP A N 1
ATOM 704 C CA . ASP A 1 91 ? 9.116 5.180 -12.327 1.00 90.69 91 ASP A CA 1
ATOM 705 C C . ASP A 1 91 ? 9.664 5.070 -10.893 1.00 90.69 91 ASP A C 1
ATOM 707 O O . ASP A 1 91 ? 9.949 6.079 -10.250 1.00 90.69 91 ASP A O 1
ATOM 711 N N . ALA A 1 92 ? 9.877 3.842 -10.404 1.00 91.25 92 ALA A N 1
ATOM 712 C CA . ALA A 1 92 ? 10.483 3.603 -9.097 1.00 91.25 92 ALA A CA 1
ATOM 713 C C . ALA A 1 92 ? 11.960 4.012 -9.063 1.00 91.25 92 ALA A C 1
ATOM 715 O O . ALA A 1 92 ? 12.414 4.558 -8.061 1.00 91.25 92 ALA A O 1
ATOM 716 N N . GLU A 1 93 ? 12.696 3.793 -10.154 1.00 91.81 93 GLU A N 1
ATOM 717 C CA . GLU A 1 93 ? 14.088 4.230 -10.271 1.00 91.81 93 GLU A CA 1
ATOM 718 C C . GLU A 1 93 ? 14.196 5.758 -10.313 1.00 91.81 93 GLU A C 1
ATOM 720 O O . GLU A 1 93 ? 15.047 6.342 -9.649 1.00 91.81 93 GLU A O 1
ATOM 725 N N . MET A 1 94 ? 13.284 6.424 -11.021 1.00 90.56 94 MET A N 1
ATOM 726 C CA . MET A 1 94 ? 13.196 7.883 -11.036 1.00 90.56 94 MET A CA 1
ATOM 727 C C . MET A 1 94 ? 12.870 8.442 -9.649 1.00 90.56 94 MET A C 1
ATOM 729 O O . MET A 1 94 ? 13.516 9.390 -9.208 1.00 90.56 94 MET A O 1
ATOM 733 N N . LEU A 1 95 ? 11.921 7.832 -8.932 1.00 90.94 95 LEU A N 1
ATOM 734 C CA . LEU A 1 95 ? 11.599 8.205 -7.553 1.00 90.94 95 LEU A CA 1
ATOM 735 C C . LEU A 1 95 ? 12.799 8.002 -6.614 1.00 90.94 95 LEU A C 1
ATOM 737 O O . LEU A 1 95 ? 13.075 8.854 -5.772 1.00 90.94 95 LEU A O 1
ATOM 741 N N . ARG A 1 96 ? 13.541 6.902 -6.787 1.00 91.19 96 ARG A N 1
ATOM 742 C CA . ARG A 1 96 ? 14.772 6.609 -6.041 1.00 91.19 96 ARG A CA 1
ATOM 743 C C . ARG A 1 96 ? 15.835 7.677 -6.266 1.00 91.19 96 ARG A C 1
ATOM 745 O O . ARG A 1 96 ? 16.345 8.241 -5.301 1.00 91.19 96 ARG A O 1
ATOM 752 N N . LEU A 1 97 ? 16.112 8.000 -7.527 1.00 89.31 97 LEU A N 1
ATOM 753 C CA . LEU A 1 97 ? 17.074 9.032 -7.902 1.00 89.31 97 LEU A CA 1
ATOM 754 C C . LEU A 1 97 ? 16.654 10.421 -7.404 1.00 89.31 97 LEU A C 1
ATOM 756 O O . LEU A 1 97 ? 17.506 11.169 -6.942 1.00 89.31 97 LEU A O 1
ATOM 760 N N . ALA A 1 98 ? 15.362 10.759 -7.428 1.00 88.19 98 ALA A N 1
ATOM 761 C CA . ALA A 1 98 ? 14.870 12.037 -6.908 1.00 88.19 98 ALA A CA 1
ATOM 762 C C . ALA A 1 98 ? 15.063 12.189 -5.387 1.00 88.19 98 ALA A C 1
ATOM 764 O O . ALA A 1 98 ? 15.195 13.308 -4.895 1.00 88.19 98 ALA A O 1
ATOM 765 N N . ILE A 1 99 ? 15.088 11.079 -4.641 1.00 86.94 99 ILE A N 1
ATOM 766 C CA . ILE A 1 99 ? 15.324 11.072 -3.190 1.00 86.94 99 ILE A CA 1
ATOM 767 C C . ILE A 1 99 ? 16.815 11.104 -2.860 1.00 86.94 99 ILE A C 1
ATOM 769 O O . ILE A 1 99 ? 17.224 11.835 -1.961 1.00 86.94 99 ILE A O 1
ATOM 773 N N . GLU A 1 100 ? 17.620 10.303 -3.556 1.00 87.75 100 GLU A N 1
ATOM 774 C CA . GLU A 1 100 ? 19.059 10.201 -3.292 1.00 87.75 100 GLU A CA 1
ATOM 775 C C . GLU A 1 100 ? 19.854 11.374 -3.869 1.00 87.75 100 GLU A C 1
ATOM 777 O O . GLU A 1 100 ? 20.849 11.798 -3.284 1.00 87.75 100 GLU A O 1
ATOM 782 N N . GLU A 1 101 ? 19.418 11.904 -5.010 1.00 87.44 101 GLU A N 1
ATOM 783 C CA . GLU A 1 101 ? 20.103 12.952 -5.763 1.00 87.44 101 GLU A CA 1
ATOM 784 C C . GLU A 1 101 ? 19.151 14.118 -6.091 1.00 87.44 101 GLU A C 1
ATOM 786 O O . GLU A 1 101 ? 18.944 14.439 -7.267 1.00 87.44 101 GLU A O 1
ATOM 791 N N . PRO A 1 102 ? 18.561 14.784 -5.078 1.00 81.62 102 PRO A N 1
ATOM 792 C CA . PRO A 1 102 ? 17.527 15.798 -5.292 1.00 81.62 102 PRO A CA 1
ATOM 793 C C . PRO A 1 102 ? 17.997 16.950 -6.194 1.00 81.62 102 PRO A C 1
ATOM 795 O O . PRO A 1 102 ? 17.227 17.442 -7.018 1.00 81.62 102 PRO A O 1
ATOM 798 N N . ASP A 1 103 ? 19.279 17.318 -6.135 1.00 83.75 103 ASP A N 1
ATOM 799 C CA . ASP A 1 103 ? 19.873 18.391 -6.945 1.00 83.75 103 ASP A CA 1
ATOM 800 C C . ASP A 1 103 ? 19.823 18.121 -8.461 1.00 83.75 103 ASP A C 1
ATOM 802 O O . ASP A 1 103 ? 19.858 19.056 -9.257 1.00 83.75 103 ASP A O 1
ATOM 806 N N . LYS A 1 104 ? 19.708 16.855 -8.891 1.00 77.19 104 LYS A N 1
ATOM 807 C CA . LYS A 1 104 ? 19.548 16.494 -10.314 1.00 77.19 104 LYS A CA 1
ATOM 808 C C . LYS A 1 104 ? 18.124 16.694 -10.834 1.00 77.19 104 LYS A C 1
ATOM 810 O O . LYS A 1 104 ? 17.909 16.663 -12.044 1.00 77.19 104 LYS A O 1
ATOM 815 N N . PHE A 1 105 ? 17.162 16.870 -9.934 1.00 69.75 105 PHE A N 1
ATOM 816 C CA . PHE A 1 105 ? 15.739 17.013 -10.243 1.00 69.75 105 PHE A CA 1
ATOM 817 C C . PHE A 1 105 ? 15.200 18.398 -9.875 1.00 69.75 105 PHE A C 1
ATOM 819 O O . PHE A 1 105 ? 14.164 18.813 -10.391 1.00 69.75 105 PHE A O 1
ATOM 826 N N . LEU A 1 106 ? 15.924 19.142 -9.038 1.00 61.00 106 LEU A N 1
ATOM 827 C CA . LEU A 1 106 ? 15.654 20.533 -8.693 1.00 61.00 106 LEU A CA 1
ATOM 828 C C . LEU A 1 106 ? 16.364 21.478 -9.676 1.00 61.00 106 LEU A C 1
ATOM 830 O O . LEU A 1 106 ? 17.276 22.209 -9.305 1.00 61.00 106 LEU A O 1
ATOM 834 N N . PHE A 1 107 ? 15.935 21.481 -10.938 1.00 47.72 107 PHE A N 1
ATOM 835 C CA . PHE A 1 107 ? 16.215 22.605 -11.834 1.00 47.72 107 PHE A CA 1
ATOM 836 C C . PHE A 1 107 ? 15.018 23.562 -11.807 1.00 47.72 107 PHE A C 1
ATOM 838 O O . PHE A 1 107 ? 14.022 23.334 -12.494 1.00 47.72 107 PHE A O 1
ATOM 845 N N . PHE A 1 108 ? 15.136 24.621 -11.004 1.00 46.91 108 PHE A N 1
ATOM 846 C CA . PHE A 1 108 ? 14.371 25.863 -11.130 1.00 46.91 108 PHE A CA 1
ATOM 847 C C . PHE A 1 108 ? 15.347 27.036 -11.182 1.00 46.91 108 PHE A C 1
ATOM 849 O O . PHE A 1 108 ? 16.303 27.032 -10.373 1.00 46.91 108 PHE A O 1
#

Secondary structure (DSSP, 8-state):
--THHHHS-EE-SSSEEEEEEEETTTTEEEEEEEETTEEEEEETSSS---SHHHHHHHHHHHHHHTTPPPPPHHHHHHHHHHHHHHH-HHHHHHHHHHHH-GGGT---

pLDDT: mean 92.05, std 9.41, range [46.91, 98.38]

Radius of gyration: 14.19 Å; chains: 1; bounding box: 36×37×31 Å

Sequence (108 aa):
MDLNDFTKPLQLNDTTRLQAIFDPALRRFRAQLWKADEPAGLLGLIEVFTHPDDVLDAVDEFLTAHGESPLTKEQTGRFAGMLITAKGGPDAEMLRLAIEEPDKFLFF

Foldseek 3Di:
DDLVLLVDFDDQDPFKTKAWAADPVLLAIKIWIGGNNHTQDIGPPPDGHNALVVCLVCVQVVQVVSVGHGDDPVSSVSNSLNNQCNSDDPSVVVVVCCVVPVVVVPDD